Protein AF-A0A662KTE9-F1 (afdb_monomer)

Secondary structure (DSSP, 8-state):
----HHHHHHHHHHHHHHHHHHTTS---------------HHHHHHHHHHHHHHHHHHHHHS-----------S-------EEEEEETTEEEEEESSHHHHHHHHHHHHHHHHHHHHHHHH--

Sequence (123 aa):
MESRLPAILFILGIALLLIAFVKGEAEAGIFIIFPFIAGSGILSFFGMLLIFLSFILFIFSFPLKSELQEAPMPAKMEKKTGGIVFIGPIPVIFSSDLTTAKILIIVATIILFLFLLLFLLSL

Mean predicted aligned error: 15.59 Å

pLDDT: mean 85.7, std 14.02, range [46.16, 97.94]

Foldseek 3Di:
DPPCPVVVVVVVVVVVQVVCVVVVNDDDDDDDDDDDDDDDDDVVVVVVVVVVVVVVVVVVPPPPPPPPPDDDDDDPPPPWDKDWDDPDLDIDIGTPDPVVRVVRVVVSVVVSVVVVVVVVVVD

Radius of gyration: 25.04 Å; Cα contacts (8 Å, |Δi|>4): 49; chains: 1; bounding box: 52×54×57 Å

Structure (mmCIF, N/CA/C/O backbone):
data_AF-A0A662KTE9-F1
#
_entry.id   AF-A0A662KTE9-F1
#
loop_
_atom_site.group_PDB
_atom_site.id
_atom_site.type_symbol
_atom_site.label_atom_id
_atom_site.label_alt_id
_atom_site.label_comp_id
_atom_site.label_asym_id
_atom_site.label_entity_id
_atom_site.label_seq_id
_atom_site.pdbx_PDB_ins_code
_atom_site.Cartn_x
_atom_site.Cartn_y
_atom_site.Cartn_z
_atom_site.occupancy
_atom_site.B_iso_or_equiv
_atom_site.auth_seq_id
_atom_site.auth_comp_id
_atom_site.auth_asym_id
_atom_site.auth_atom_id
_atom_site.pdbx_PDB_model_num
ATOM 1 N N . MET A 1 1 ? -3.352 -40.090 15.895 1.00 53.75 1 MET A N 1
ATOM 2 C CA . MET A 1 1 ? -4.664 -39.457 16.143 1.00 53.75 1 MET A CA 1
ATOM 3 C C . MET A 1 1 ? -4.474 -37.963 15.962 1.00 53.75 1 MET A C 1
ATOM 5 O O . MET A 1 1 ? -3.944 -37.323 16.858 1.00 53.75 1 MET A O 1
ATOM 9 N N . GLU A 1 2 ? -4.786 -37.422 14.785 1.00 67.50 2 GLU A N 1
ATOM 10 C CA . GLU A 1 2 ? -4.772 -35.969 14.580 1.00 67.50 2 GLU A CA 1
ATOM 11 C C . GLU A 1 2 ? -5.825 -35.348 15.501 1.00 67.50 2 GLU A C 1
ATOM 13 O O . GLU A 1 2 ? -6.995 -35.744 15.479 1.00 67.50 2 GLU A O 1
ATOM 18 N N . SER A 1 3 ? -5.417 -34.422 16.365 1.00 77.31 3 SER A N 1
ATOM 19 C CA . SER A 1 3 ? -6.351 -33.720 17.233 1.00 77.31 3 SER A CA 1
ATOM 20 C C . SER A 1 3 ? -7.206 -32.8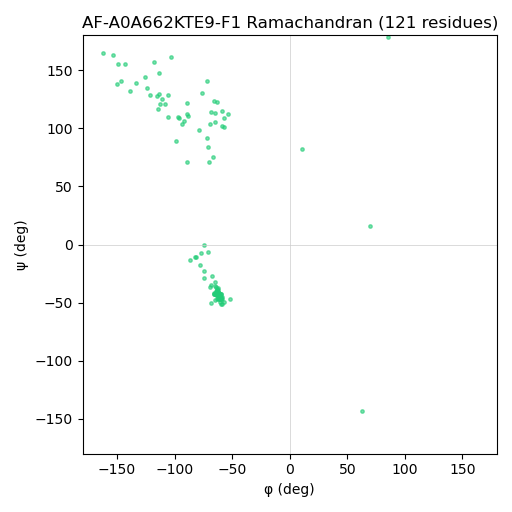06 16.357 1.00 77.31 3 SER A C 1
ATOM 22 O O . SER A 1 3 ? -6.768 -31.760 15.904 1.00 77.31 3 SER A O 1
ATOM 24 N N . ARG A 1 4 ? -8.460 -33.199 16.103 1.00 90.00 4 ARG A N 1
ATOM 25 C CA . ARG A 1 4 ? -9.452 -32.355 15.404 1.00 90.00 4 ARG A CA 1
ATOM 26 C C . ARG A 1 4 ? -9.944 -31.180 16.257 1.00 90.00 4 ARG A C 1
ATOM 28 O O . ARG A 1 4 ? -10.666 -30.318 15.769 1.00 90.00 4 ARG A O 1
ATOM 35 N N . LEU A 1 5 ? -9.530 -31.144 17.523 1.00 93.50 5 LEU A N 1
ATOM 36 C CA . LEU A 1 5 ? -9.880 -30.127 18.506 1.00 93.50 5 LEU A CA 1
ATOM 37 C C . LEU A 1 5 ? -9.627 -28.686 18.014 1.00 93.50 5 LEU A C 1
ATOM 39 O O . LEU A 1 5 ? -10.550 -27.884 18.127 1.00 93.50 5 LEU A O 1
ATOM 43 N N . PRO A 1 6 ? -8.468 -28.333 17.415 1.00 94.44 6 PRO A N 1
ATOM 44 C CA . PRO A 1 6 ? -8.213 -26.967 16.960 1.00 94.44 6 PRO A CA 1
ATOM 45 C C . PRO A 1 6 ? -9.170 -26.545 15.843 1.00 94.44 6 PRO A C 1
ATOM 47 O O . PRO A 1 6 ? -9.686 -25.434 15.865 1.00 94.44 6 PRO A O 1
ATOM 50 N N . ALA A 1 7 ? -9.464 -27.450 14.904 1.00 93.81 7 ALA A N 1
ATOM 51 C CA . ALA A 1 7 ? -10.394 -27.179 13.812 1.00 93.81 7 ALA A CA 1
ATOM 52 C C . ALA A 1 7 ? -11.825 -26.967 14.329 1.00 93.81 7 ALA A C 1
ATOM 54 O O . ALA A 1 7 ? -12.498 -26.031 13.907 1.00 93.81 7 ALA A O 1
ATOM 55 N N . ILE A 1 8 ? -12.270 -27.794 15.282 1.00 95.94 8 ILE A N 1
ATOM 56 C CA . ILE A 1 8 ? -13.593 -27.660 15.908 1.00 95.94 8 ILE A CA 1
ATOM 57 C C . ILE A 1 8 ? -13.704 -26.323 16.651 1.00 95.94 8 ILE A C 1
ATOM 59 O O . ILE A 1 8 ? -14.687 -25.609 16.469 1.00 95.94 8 ILE A O 1
ATOM 63 N N . LEU A 1 9 ? -12.691 -25.957 17.444 1.00 96.56 9 LEU A N 1
ATOM 64 C CA . LEU A 1 9 ? -12.668 -24.687 18.177 1.00 96.56 9 LEU A CA 1
ATOM 65 C C . LEU A 1 9 ? -12.654 -23.476 17.235 1.00 96.56 9 LEU A C 1
ATOM 67 O O . LEU A 1 9 ? -13.358 -22.502 17.485 1.00 96.56 9 LEU A O 1
ATOM 71 N N . PHE A 1 10 ? -11.901 -23.547 16.136 1.00 95.88 10 PHE A N 1
ATOM 72 C CA . PHE A 1 10 ? -11.838 -22.479 15.140 1.00 95.88 10 PHE A CA 1
ATOM 73 C C . PHE A 1 10 ? -13.183 -22.267 14.433 1.00 95.88 10 PHE A C 1
ATOM 75 O O . PHE A 1 10 ? -13.676 -21.141 14.362 1.00 95.88 10 PHE A O 1
ATOM 82 N N . ILE A 1 11 ? -13.811 -23.353 13.966 1.00 97.19 11 ILE A N 1
ATOM 83 C CA . ILE A 1 11 ? -15.126 -23.299 13.310 1.00 97.19 11 ILE A CA 1
ATOM 84 C C . ILE A 1 11 ? -16.181 -22.756 14.277 1.00 97.19 11 ILE A C 1
ATOM 86 O O . ILE A 1 11 ? -16.972 -21.892 13.901 1.00 97.19 11 ILE A O 1
ATOM 90 N N . LEU A 1 12 ? -16.171 -23.225 15.528 1.00 97.62 12 LEU A N 1
ATOM 91 C CA . LEU A 1 12 ? -17.091 -22.748 16.556 1.00 97.62 12 LEU A CA 1
ATOM 92 C C . LEU A 1 12 ? -16.892 -21.251 16.842 1.00 97.62 12 LEU A C 1
ATOM 94 O O . LEU A 1 12 ? -17.872 -20.519 16.954 1.00 97.62 12 LEU A O 1
ATOM 98 N N . GLY A 1 13 ? -15.641 -20.785 16.899 1.00 96.12 13 GLY A N 1
ATOM 99 C CA . GLY A 1 13 ? -15.314 -19.368 17.064 1.00 96.12 13 GLY A CA 1
ATOM 100 C C . GLY A 1 13 ? -15.870 -18.495 15.937 1.00 96.12 13 GLY A C 1
ATOM 101 O O . GLY A 1 13 ? -16.523 -17.489 16.211 1.00 96.12 13 GLY A O 1
ATOM 102 N N . ILE A 1 14 ? -15.692 -18.906 14.676 1.00 96.25 14 ILE A N 1
ATOM 103 C CA . ILE A 1 14 ? -16.279 -18.202 13.522 1.00 96.25 14 ILE A CA 1
ATOM 104 C C . ILE A 1 14 ? -17.809 -18.187 13.610 1.00 96.25 14 ILE A C 1
ATOM 106 O O . ILE A 1 14 ? -18.419 -17.137 13.419 1.00 96.25 14 ILE A O 1
ATOM 110 N N . ALA A 1 15 ? -18.437 -19.325 13.920 1.00 96.69 15 ALA A N 1
ATOM 111 C CA . ALA A 1 15 ? -19.892 -19.421 14.013 1.00 96.69 15 ALA A CA 1
ATOM 112 C C . ALA A 1 15 ? -20.470 -18.471 15.078 1.00 96.69 15 ALA A C 1
ATOM 114 O O . ALA A 1 15 ? -21.463 -17.792 14.820 1.00 96.69 15 ALA A O 1
ATOM 115 N N . LEU A 1 16 ? -19.828 -18.372 16.246 1.00 96.94 16 LEU A N 1
ATOM 116 C CA . LEU A 1 16 ? -20.235 -17.448 17.307 1.00 96.94 16 LEU A CA 1
ATOM 117 C C . LEU A 1 16 ? -20.087 -15.979 16.887 1.00 96.94 16 LEU A C 1
ATOM 119 O O . LEU A 1 16 ? -20.999 -15.190 17.134 1.00 96.94 16 LEU A O 1
ATOM 123 N N . LEU A 1 17 ? -18.990 -15.618 16.213 1.00 94.88 17 LEU A N 1
A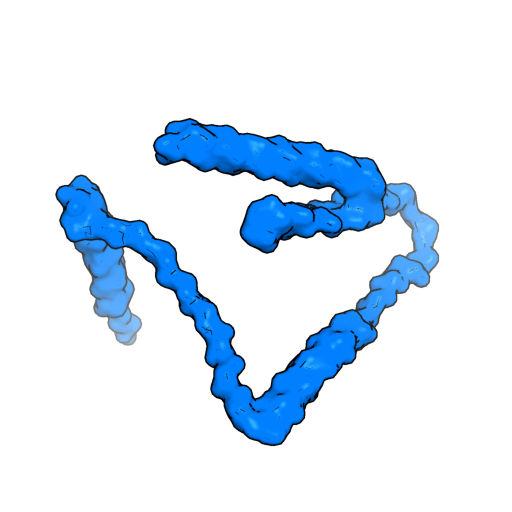TOM 124 C CA . LEU A 1 17 ? -18.789 -14.258 15.701 1.00 94.88 17 LEU A CA 1
ATOM 125 C C . LEU A 1 17 ? -19.835 -13.877 14.648 1.00 94.88 17 LEU A C 1
ATOM 127 O O . LEU A 1 17 ? -20.357 -12.767 14.689 1.00 94.88 17 LEU A O 1
ATOM 131 N N . LEU A 1 18 ? -20.193 -14.797 13.747 1.00 95.00 18 LEU A N 1
ATOM 132 C CA . LEU A 1 18 ? -21.256 -14.570 12.761 1.00 95.00 18 LEU A CA 1
ATOM 133 C C . LEU A 1 18 ? -22.613 -14.331 13.436 1.00 95.00 18 LEU A C 1
ATOM 135 O O . LEU A 1 18 ? -23.346 -13.428 13.035 1.00 95.00 18 LEU A O 1
ATOM 139 N N . ILE A 1 19 ? -22.938 -15.099 14.481 1.00 96.50 19 ILE A N 1
ATOM 140 C CA . ILE A 1 19 ? -24.173 -14.907 15.255 1.00 96.50 19 ILE A CA 1
ATOM 141 C C . ILE A 1 19 ? -24.172 -13.536 15.942 1.00 96.50 19 ILE A C 1
ATOM 143 O O . ILE A 1 19 ? -25.184 -12.836 15.894 1.00 96.50 19 ILE A O 1
ATOM 147 N N . ALA A 1 20 ? -23.051 -13.134 16.545 1.00 96.06 20 ALA A N 1
ATOM 148 C CA . ALA A 1 20 ? -22.911 -11.819 17.168 1.00 96.06 20 ALA A CA 1
ATOM 149 C C . ALA A 1 20 ? -23.061 -10.679 16.142 1.00 96.06 20 ALA A C 1
ATOM 151 O O . ALA A 1 20 ? -23.715 -9.678 16.427 1.00 96.06 20 ALA A O 1
ATOM 152 N N . PHE A 1 21 ? -22.546 -10.865 14.922 1.00 94.31 21 PHE A N 1
ATOM 153 C CA . PHE A 1 21 ? -22.684 -9.906 13.822 1.00 94.31 21 PHE A CA 1
ATOM 154 C C . PHE A 1 21 ? -24.143 -9.703 13.404 1.00 94.31 21 PHE A C 1
ATOM 156 O O . PHE A 1 21 ? -24.614 -8.577 13.280 1.00 94.31 21 PHE A O 1
ATOM 163 N N . VAL A 1 22 ? -24.885 -10.803 13.227 1.00 95.38 22 VAL A N 1
ATOM 164 C CA . VAL A 1 22 ? -26.305 -10.763 12.834 1.00 95.38 22 VAL A CA 1
ATOM 165 C C . VAL A 1 22 ? -27.169 -10.116 13.918 1.00 95.38 22 VAL A C 1
ATOM 167 O O . VAL A 1 22 ? -28.148 -9.444 13.602 1.00 95.38 22 VAL A O 1
ATOM 170 N N . LYS A 1 23 ? -26.807 -10.283 15.193 1.00 96.12 23 LYS A N 1
ATOM 171 C CA . LYS A 1 23 ? -27.491 -9.627 16.316 1.00 96.12 23 LYS A CA 1
ATOM 172 C C . LYS A 1 23 ? -27.127 -8.149 16.491 1.00 96.12 23 LYS A C 1
ATOM 174 O O . LYS A 1 23 ? -27.738 -7.488 17.325 1.00 96.12 23 LYS A O 1
ATOM 179 N N . GLY A 1 24 ? -26.148 -7.636 15.743 1.00 92.69 24 GLY A N 1
ATOM 180 C CA . GLY A 1 24 ? -25.608 -6.288 15.940 1.00 92.69 24 GLY A CA 1
ATOM 181 C C . GLY A 1 24 ? -24.790 -6.137 17.228 1.00 92.69 24 GLY A C 1
ATOM 182 O O . GLY A 1 24 ? -24.545 -5.022 17.669 1.00 92.69 24 GLY A O 1
ATOM 183 N N . GLU A 1 25 ? -24.379 -7.248 17.846 1.00 93.75 25 GLU A N 1
ATOM 184 C CA . GLU A 1 25 ? -23.546 -7.275 19.057 1.00 93.75 25 GLU A CA 1
ATOM 185 C C . GLU A 1 25 ? -22.043 -7.220 18.725 1.00 93.75 25 GLU A C 1
ATOM 187 O O . GLU A 1 25 ? -21.220 -7.005 19.614 1.00 93.75 25 GLU A O 1
ATOM 192 N N . ALA A 1 26 ? -21.673 -7.426 17.456 1.00 88.88 26 ALA A N 1
ATOM 193 C CA . ALA A 1 26 ? -20.297 -7.366 16.978 1.00 88.88 26 ALA A CA 1
ATOM 194 C C . ALA A 1 26 ? -20.183 -6.545 15.689 1.00 88.88 26 ALA A C 1
ATOM 196 O O . ALA A 1 26 ? -20.980 -6.706 14.767 1.00 88.88 26 ALA A O 1
ATOM 197 N N . GLU A 1 27 ? -19.132 -5.730 15.611 1.00 87.19 27 GLU A N 1
ATOM 198 C CA . GLU A 1 27 ? -18.733 -4.981 14.419 1.00 87.19 27 GLU A CA 1
ATOM 199 C C . GLU A 1 27 ? -17.385 -5.500 13.900 1.00 87.19 27 GLU A C 1
ATOM 201 O O . GLU A 1 27 ? -16.529 -5.941 14.670 1.00 87.19 27 GLU A O 1
ATOM 206 N N . ALA A 1 28 ? -17.188 -5.466 12.581 1.00 84.12 28 ALA A N 1
ATOM 207 C CA . ALA A 1 28 ? -15.953 -5.909 11.938 1.00 84.12 28 ALA A CA 1
ATOM 208 C C . ALA A 1 28 ? -15.175 -4.684 11.482 1.00 84.12 28 ALA A C 1
ATOM 210 O O . ALA A 1 28 ? -15.699 -3.833 10.766 1.00 84.12 28 ALA A O 1
ATOM 211 N N . GLY A 1 29 ? -13.902 -4.637 11.858 1.00 82.88 29 GLY A N 1
ATOM 212 C CA . GLY A 1 29 ? -12.941 -3.661 11.367 1.00 82.88 29 GLY A CA 1
ATOM 213 C C . GLY A 1 29 ? -11.797 -4.345 10.625 1.00 82.88 29 GLY A C 1
ATOM 214 O O . GLY A 1 29 ? -11.499 -5.519 10.850 1.00 82.88 29 GLY A O 1
ATOM 215 N N . ILE A 1 30 ? -11.127 -3.596 9.754 1.00 83.19 30 ILE A N 1
ATOM 216 C CA . ILE A 1 30 ? -9.863 -4.020 9.147 1.00 83.19 30 ILE A CA 1
ATOM 217 C C . ILE A 1 30 ? -8.732 -3.546 10.061 1.00 83.19 30 ILE A C 1
ATOM 219 O O . ILE A 1 30 ? -8.587 -2.350 10.304 1.00 83.19 30 ILE A O 1
ATOM 223 N N . PHE A 1 31 ? -7.913 -4.476 10.550 1.00 80.12 31 PHE A N 1
ATOM 224 C CA . PHE A 1 31 ? -6.725 -4.150 11.336 1.00 80.12 31 PHE A CA 1
ATOM 225 C C . PHE A 1 31 ? -5.501 -4.073 10.415 1.00 80.12 31 PHE A C 1
ATOM 227 O O . PHE A 1 31 ? -4.992 -5.100 9.967 1.00 80.12 31 PHE A O 1
ATOM 234 N N . ILE A 1 32 ? -5.042 -2.858 10.096 1.00 83.69 32 ILE A N 1
ATOM 235 C CA . ILE A 1 32 ? -3.854 -2.646 9.255 1.00 83.69 32 ILE A CA 1
ATOM 236 C C . ILE A 1 32 ? -2.634 -2.432 10.155 1.00 83.69 32 ILE A C 1
ATOM 238 O O . ILE A 1 32 ? -2.493 -1.386 10.786 1.00 83.69 32 ILE A O 1
ATOM 242 N N . ILE A 1 33 ? -1.735 -3.418 10.203 1.00 85.19 33 ILE A N 1
ATOM 243 C CA . ILE A 1 33 ? -0.450 -3.296 10.901 1.00 85.19 33 ILE A CA 1
ATOM 244 C C . ILE A 1 33 ? 0.567 -2.712 9.923 1.00 85.19 33 ILE A C 1
ATOM 246 O O . ILE A 1 33 ? 0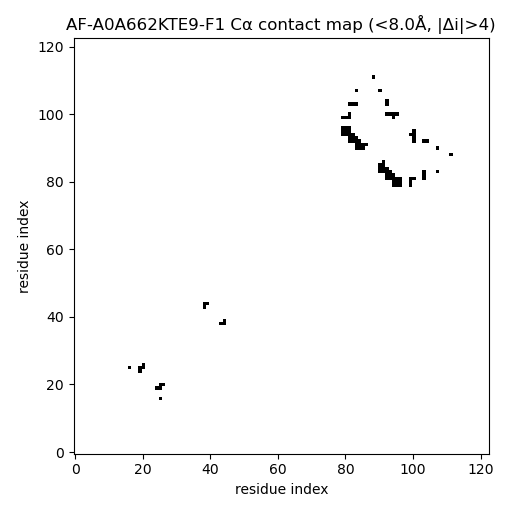.984 -3.390 8.985 1.00 85.19 33 ILE A O 1
ATOM 250 N N . PHE A 1 34 ? 0.988 -1.470 10.155 1.00 82.44 34 PHE A N 1
ATOM 251 C CA . PHE A 1 34 ? 2.111 -0.872 9.438 1.00 82.44 34 PHE A CA 1
ATOM 252 C C . PHE A 1 34 ? 3.407 -1.124 10.216 1.00 82.44 34 PHE A C 1
ATOM 254 O O . PHE A 1 34 ? 3.615 -0.497 11.259 1.00 82.44 34 PHE A O 1
ATOM 261 N N . PRO A 1 35 ? 4.288 -2.033 9.756 1.00 80.62 35 PRO A N 1
ATOM 262 C CA . PRO A 1 35 ? 5.600 -2.175 10.363 1.00 80.62 35 PRO A CA 1
ATOM 263 C C . PRO A 1 35 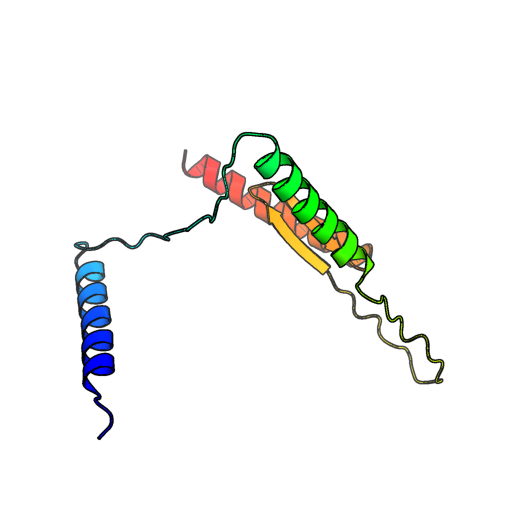? 6.390 -0.887 10.117 1.00 80.62 35 PRO A C 1
ATOM 265 O O . PRO A 1 35 ? 6.576 -0.474 8.973 1.00 80.62 35 PRO A O 1
ATOM 268 N N . PHE A 1 36 ? 6.857 -0.249 11.189 1.00 87.38 36 PHE A N 1
ATOM 269 C CA . PHE A 1 36 ? 7.720 0.923 11.098 1.00 87.38 36 PHE A CA 1
ATOM 270 C C . PHE A 1 36 ? 8.999 0.702 11.901 1.00 87.38 36 PHE A C 1
ATOM 272 O O . PHE A 1 36 ? 8.993 0.065 12.954 1.00 87.38 36 PHE A O 1
ATOM 279 N N . ILE A 1 37 ? 10.105 1.234 11.385 1.00 86.56 37 ILE A N 1
ATOM 280 C CA . ILE A 1 37 ? 11.395 1.265 12.070 1.00 86.56 37 ILE A CA 1
ATOM 281 C C . ILE A 1 37 ? 11.702 2.735 12.338 1.00 86.56 37 ILE A C 1
ATOM 283 O O . ILE A 1 37 ? 11.845 3.519 11.403 1.00 86.56 37 ILE A O 1
ATOM 287 N N . ALA A 1 38 ? 11.787 3.107 13.614 1.00 90.44 38 ALA A N 1
ATOM 288 C CA . ALA A 1 38 ? 12.209 4.433 14.046 1.00 90.44 38 ALA A CA 1
ATOM 289 C C . ALA A 1 38 ? 13.542 4.311 14.786 1.00 90.44 38 ALA A C 1
ATOM 291 O O . ALA A 1 38 ? 13.685 3.488 15.689 1.00 90.44 38 ALA A O 1
ATOM 292 N N . GLY A 1 39 ? 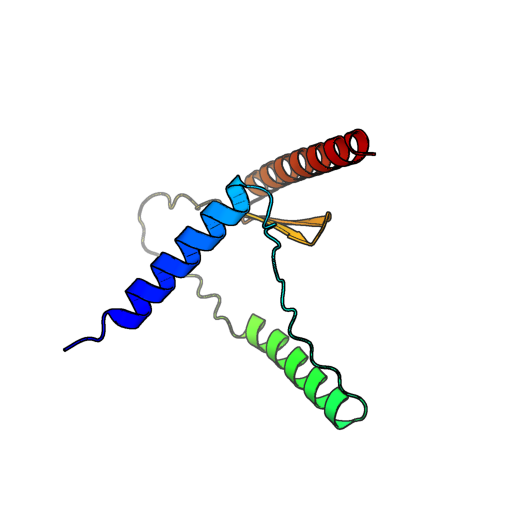14.521 5.128 14.408 1.00 90.94 39 GLY A N 1
ATOM 293 C CA . GLY A 1 39 ? 15.836 5.129 15.034 1.00 90.94 39 GLY A CA 1
ATOM 294 C C . GLY A 1 39 ? 16.464 6.511 14.970 1.00 90.94 39 GLY A C 1
ATOM 295 O O . GLY A 1 39 ? 16.387 7.189 13.948 1.00 90.94 39 GLY A O 1
ATOM 296 N N . SER A 1 40 ? 17.086 6.930 16.067 1.00 92.19 40 SER A N 1
ATOM 297 C CA . SER A 1 40 ? 17.873 8.161 16.147 1.00 92.19 40 SER A CA 1
ATOM 298 C C . SER A 1 40 ? 19.374 7.844 16.106 1.00 92.19 40 SER A C 1
ATOM 300 O O . SER A 1 40 ? 19.794 6.702 16.313 1.00 92.19 40 SER A O 1
ATOM 302 N N . GLY A 1 41 ? 20.197 8.847 15.793 1.00 96.06 41 GLY A N 1
ATOM 303 C CA . GLY A 1 41 ? 21.658 8.728 15.794 1.00 96.06 41 GLY A CA 1
ATOM 304 C C . GLY A 1 41 ? 22.279 8.177 14.504 1.00 96.06 41 GLY A C 1
ATOM 305 O O . GLY A 1 41 ? 21.600 7.844 13.531 1.00 96.06 41 GLY A O 1
ATOM 306 N N . ILE A 1 42 ? 23.613 8.102 14.504 1.00 97.38 42 ILE A N 1
ATOM 307 C CA . ILE A 1 42 ? 24.412 7.850 13.296 1.00 97.38 42 ILE A CA 1
ATOM 308 C C . ILE A 1 42 ? 24.243 6.421 12.751 1.00 97.38 42 ILE A C 1
ATOM 310 O O . ILE A 1 42 ? 24.184 6.236 11.539 1.00 97.38 42 ILE A O 1
ATOM 314 N N . LEU A 1 43 ? 24.098 5.413 13.623 1.00 96.75 43 LEU A N 1
ATOM 315 C CA . LEU A 1 43 ? 23.897 4.024 13.188 1.00 96.75 43 LEU A CA 1
ATOM 316 C C . LEU A 1 43 ? 22.565 3.855 12.457 1.00 96.75 43 LEU A C 1
ATOM 318 O O . LEU A 1 43 ? 22.522 3.213 11.414 1.00 96.75 43 LEU A O 1
ATOM 322 N N . SER A 1 44 ? 21.498 4.469 12.974 1.00 95.69 44 SER A N 1
ATOM 323 C CA . SER A 1 44 ? 20.175 4.447 12.346 1.00 95.69 44 SER A CA 1
ATOM 324 C C . SER A 1 44 ? 20.205 5.119 10.972 1.00 95.69 44 SER A C 1
ATOM 326 O O . SER A 1 44 ? 19.633 4.587 10.021 1.00 95.69 44 SER A O 1
ATOM 328 N N . PHE A 1 45 ? 20.924 6.243 10.845 1.00 95.94 45 PHE A N 1
ATOM 329 C CA . PHE A 1 45 ? 21.125 6.929 9.566 1.00 95.94 45 PHE A CA 1
ATOM 330 C C . PHE A 1 45 ? 21.812 6.025 8.539 1.00 95.94 45 PHE A C 1
ATOM 332 O O . PHE A 1 45 ? 21.286 5.839 7.443 1.00 95.94 45 PHE A O 1
ATOM 339 N N . PHE A 1 46 ? 22.943 5.408 8.899 1.00 97.94 46 PHE A N 1
ATOM 340 C CA . PHE A 1 46 ? 23.632 4.493 7.990 1.00 97.94 46 PHE A CA 1
ATOM 341 C C . PHE A 1 46 ? 22.796 3.246 7.692 1.00 97.94 46 PHE A C 1
ATOM 343 O O . PHE A 1 46 ? 22.705 2.856 6.536 1.00 97.94 46 PHE A O 1
ATOM 350 N N . GLY A 1 47 ? 22.120 2.657 8.680 1.00 96.38 47 GLY A N 1
ATOM 351 C CA . GLY A 1 47 ? 21.242 1.505 8.464 1.00 96.38 47 GLY A CA 1
ATOM 352 C C . GLY A 1 47 ? 20.142 1.793 7.438 1.00 96.38 47 GLY A C 1
ATOM 353 O O . GLY A 1 47 ? 19.990 1.047 6.471 1.00 96.38 47 GLY A O 1
ATOM 354 N N . MET A 1 48 ? 19.431 2.914 7.591 1.00 95.69 48 MET A N 1
ATOM 355 C CA . MET A 1 48 ? 18.432 3.358 6.611 1.00 95.69 48 MET A CA 1
ATOM 356 C C . MET A 1 48 ? 19.056 3.661 5.243 1.00 95.69 48 MET A C 1
ATOM 358 O O . MET A 1 48 ? 18.493 3.263 4.224 1.00 95.69 48 MET A O 1
ATOM 362 N N . LEU A 1 49 ? 20.227 4.306 5.204 1.00 97.19 49 LEU A N 1
ATOM 363 C CA . LEU A 1 49 ? 20.937 4.616 3.960 1.00 97.19 49 LEU A CA 1
ATOM 364 C C . LEU A 1 49 ? 21.331 3.344 3.193 1.00 97.19 49 LEU A C 1
ATOM 366 O O . LEU A 1 49 ? 21.136 3.280 1.980 1.00 97.19 49 LEU A O 1
ATOM 370 N N . LEU A 1 50 ? 21.842 2.322 3.886 1.00 97.44 50 LEU A N 1
ATOM 371 C CA . LEU A 1 50 ? 22.198 1.037 3.279 1.00 97.44 50 LEU A CA 1
ATOM 372 C C . LEU A 1 50 ? 20.962 0.295 2.751 1.00 97.44 50 LEU A C 1
ATOM 374 O O . LEU A 1 50 ? 21.013 -0.242 1.646 1.00 97.44 50 LEU A O 1
ATOM 378 N N . ILE A 1 51 ? 19.851 0.289 3.498 1.00 95.75 51 ILE A N 1
ATOM 379 C CA . ILE A 1 51 ? 18.585 -0.312 3.041 1.00 95.75 51 ILE A CA 1
ATOM 380 C C . ILE A 1 51 ? 18.083 0.403 1.780 1.00 95.75 51 ILE A C 1
ATOM 382 O O . ILE A 1 51 ? 17.741 -0.247 0.793 1.00 95.75 51 ILE A O 1
ATOM 386 N N . PHE A 1 52 ? 18.081 1.737 1.785 1.00 94.44 52 PHE A N 1
ATOM 387 C CA . PHE A 1 52 ? 17.666 2.534 0.632 1.00 94.44 52 PHE A CA 1
ATOM 388 C C . PHE A 1 52 ? 18.537 2.251 -0.599 1.00 94.44 52 PHE A C 1
ATOM 390 O O . PHE A 1 52 ? 18.019 2.010 -1.692 1.00 94.44 52 PHE A O 1
ATOM 397 N N . LEU A 1 53 ? 19.860 2.194 -0.418 1.00 97.69 53 LEU A N 1
ATOM 398 C CA . LEU A 1 53 ? 20.793 1.880 -1.497 1.00 97.69 53 LEU A CA 1
ATOM 399 C C . LEU A 1 53 ? 20.609 0.446 -2.020 1.00 97.69 53 LEU A C 1
ATOM 401 O O . LEU A 1 53 ? 20.705 0.216 -3.224 1.00 97.69 53 LEU A O 1
ATOM 405 N N . SER A 1 54 ? 20.287 -0.508 -1.142 1.00 96.50 54 SER A N 1
ATOM 406 C CA . SER A 1 54 ? 19.983 -1.889 -1.526 1.00 96.50 54 SER A CA 1
ATOM 407 C C . SER A 1 54 ? 18.775 -1.968 -2.457 1.00 96.50 54 SER A C 1
ATOM 409 O O . SER A 1 54 ? 18.864 -2.640 -3.482 1.00 96.50 54 SER A O 1
ATOM 411 N N . PHE A 1 55 ? 17.691 -1.238 -2.173 1.00 93.44 55 PHE A N 1
ATOM 412 C CA . PHE A 1 55 ? 16.527 -1.194 -3.064 1.00 93.44 55 PHE A CA 1
ATOM 413 C C . PHE A 1 55 ? 16.870 -0.627 -4.444 1.00 93.44 55 PHE A C 1
ATOM 415 O O . PHE A 1 55 ? 16.454 -1.200 -5.452 1.00 93.44 55 PHE A O 1
ATOM 422 N N . ILE A 1 56 ? 17.663 0.449 -4.503 1.00 92.81 56 ILE A N 1
ATOM 423 C CA . ILE A 1 56 ? 18.128 1.025 -5.774 1.00 92.81 56 ILE A CA 1
ATOM 424 C C . ILE A 1 56 ? 18.906 -0.027 -6.568 1.00 92.81 56 ILE A C 1
ATOM 426 O O . ILE A 1 56 ? 18.593 -0.283 -7.729 1.00 92.81 56 ILE A O 1
ATOM 430 N N . LEU A 1 57 ? 19.888 -0.675 -5.938 1.00 94.69 57 LEU A N 1
ATOM 431 C CA . LEU A 1 57 ? 20.697 -1.704 -6.591 1.00 94.69 57 LEU A CA 1
ATOM 432 C C . LEU A 1 57 ? 19.857 -2.912 -7.021 1.00 94.69 57 LEU A C 1
ATOM 434 O O . LEU A 1 57 ? 20.070 -3.440 -8.108 1.00 94.69 57 LEU A O 1
ATOM 438 N N . PHE A 1 58 ? 18.880 -3.326 -6.213 1.00 91.94 58 PHE A N 1
ATOM 439 C CA . PHE A 1 58 ? 18.004 -4.458 -6.511 1.00 91.94 58 PHE A CA 1
ATOM 440 C C . PHE A 1 58 ? 17.161 -4.226 -7.772 1.00 91.94 58 PHE A C 1
ATOM 442 O O . PHE A 1 58 ? 17.035 -5.138 -8.587 1.00 91.94 58 PHE A O 1
ATOM 449 N N . ILE A 1 59 ? 16.659 -3.002 -7.984 1.00 83.38 59 ILE A N 1
ATOM 450 C CA . ILE A 1 59 ? 15.928 -2.624 -9.207 1.00 83.38 59 ILE A CA 1
ATOM 451 C C . ILE A 1 59 ? 16.810 -2.797 -10.452 1.00 83.38 59 ILE A C 1
ATOM 453 O O . ILE A 1 59 ? 16.349 -3.332 -11.459 1.00 83.38 59 ILE A O 1
ATOM 457 N N . PHE A 1 60 ? 18.082 -2.396 -10.380 1.00 84.81 60 PHE A N 1
ATOM 458 C CA . PHE A 1 60 ? 19.030 -2.544 -11.492 1.00 84.81 60 PHE A CA 1
ATOM 459 C C . PHE A 1 60 ? 19.578 -3.967 -11.653 1.00 84.81 60 PHE A C 1
ATOM 461 O O . PHE A 1 60 ? 20.108 -4.302 -12.710 1.00 84.81 60 PHE A O 1
ATOM 468 N N . SER A 1 61 ? 19.461 -4.804 -10.621 1.00 85.62 61 SER A N 1
ATOM 469 C CA . SER A 1 61 ? 19.966 -6.179 -10.624 1.00 85.62 61 SER A CA 1
ATOM 470 C C . SER A 1 61 ? 19.014 -7.167 -11.301 1.00 85.62 61 SER A C 1
ATOM 472 O O . SER A 1 61 ? 19.397 -8.305 -11.564 1.00 85.62 61 SER A O 1
ATOM 474 N N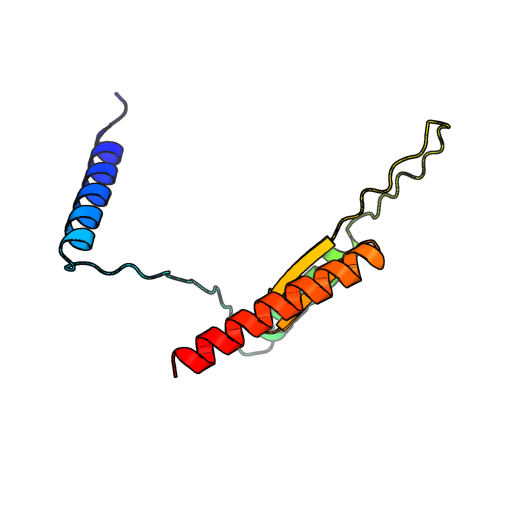 . PHE A 1 62 ? 17.777 -6.762 -11.612 1.00 78.25 62 PHE A N 1
ATOM 475 C CA . PHE A 1 62 ? 16.893 -7.582 -12.433 1.00 78.25 62 PHE A CA 1
ATOM 476 C C . PHE A 1 62 ? 17.432 -7.637 -13.869 1.00 78.25 62 PHE A C 1
ATOM 478 O O . PHE A 1 62 ? 17.436 -6.611 -14.554 1.00 78.25 62 PHE A O 1
ATOM 485 N N . PRO A 1 63 ? 17.868 -8.811 -14.369 1.00 66.81 63 PRO A N 1
ATOM 486 C CA . PRO A 1 63 ? 18.266 -8.927 -15.757 1.00 66.81 63 PRO A CA 1
ATOM 487 C C . PRO A 1 63 ? 17.027 -8.694 -16.618 1.00 66.81 63 PRO A C 1
ATOM 489 O O . PRO A 1 63 ? 16.091 -9.498 -16.620 1.00 66.81 63 PRO A O 1
ATOM 492 N N . LEU A 1 64 ? 17.031 -7.594 -17.370 1.00 61.97 64 LEU A N 1
ATOM 493 C CA . LEU A 1 64 ? 16.079 -7.342 -18.442 1.00 61.97 64 LEU A CA 1
ATOM 494 C C . LEU A 1 64 ? 16.414 -8.313 -19.581 1.00 61.97 64 LEU A C 1
ATOM 496 O O . LEU A 1 64 ? 17.008 -7.938 -20.588 1.00 61.97 64 LEU A O 1
ATOM 500 N N . LYS A 1 65 ? 16.131 -9.604 -19.381 1.00 52.66 65 LYS A N 1
ATOM 501 C CA . LYS A 1 65 ? 16.319 -10.626 -20.404 1.00 52.66 65 LYS A CA 1
ATOM 502 C C . LYS A 1 65 ? 15.247 -10.393 -21.465 1.00 52.66 65 LYS A C 1
ATOM 504 O O . LYS A 1 65 ? 14.171 -10.981 -21.427 1.00 52.66 65 LYS A O 1
ATOM 509 N N . SER A 1 66 ? 15.527 -9.481 -22.389 1.00 55.59 66 SER A N 1
ATOM 510 C CA . SER A 1 66 ? 14.857 -9.447 -23.674 1.00 55.59 66 SER A CA 1
ATOM 511 C C . SER A 1 66 ? 15.263 -10.726 -24.399 1.00 55.59 66 SER A C 1
ATOM 513 O O . SER A 1 66 ? 16.397 -10.896 -24.842 1.00 55.59 66 SER A O 1
ATOM 515 N N . GLU A 1 67 ? 14.341 -11.679 -24.477 1.00 52.00 67 GLU A N 1
ATOM 516 C CA . GLU A 1 67 ? 14.427 -12.763 -25.451 1.00 52.00 67 GLU A CA 1
ATOM 517 C C . GLU A 1 67 ? 14.255 -12.164 -26.853 1.00 52.00 67 GLU A C 1
ATOM 519 O O . GLU A 1 67 ? 13.199 -12.249 -27.478 1.00 52.00 67 GLU A O 1
ATOM 524 N N . LEU A 1 68 ? 15.313 -11.510 -27.328 1.00 53.88 68 LEU A N 1
ATOM 525 C CA . LEU A 1 68 ? 15.602 -11.320 -28.739 1.00 53.88 68 LEU A CA 1
ATOM 526 C C . LEU A 1 68 ? 16.435 -12.529 -29.174 1.00 53.88 68 LEU A C 1
ATOM 528 O O . LEU A 1 68 ? 17.642 -12.443 -29.373 1.00 53.88 68 LEU A O 1
ATOM 532 N N . GLN A 1 69 ? 15.784 -13.689 -29.242 1.00 47.94 69 GLN A N 1
ATOM 533 C CA . GLN A 1 69 ? 16.261 -14.792 -30.065 1.00 47.94 69 GLN A CA 1
ATOM 534 C C . GLN A 1 69 ? 15.348 -14.866 -31.280 1.00 47.94 69 GLN A C 1
ATOM 536 O O . GLN A 1 69 ? 14.157 -15.161 -31.185 1.00 47.94 69 GLN A O 1
ATOM 541 N N . GLU A 1 70 ? 15.935 -14.497 -32.411 1.00 52.72 70 GLU A N 1
ATOM 542 C CA . GLU A 1 70 ? 15.364 -14.577 -33.742 1.00 52.72 70 GLU A CA 1
ATOM 543 C C . GLU A 1 70 ? 14.999 -16.033 -34.063 1.00 52.72 70 GLU A C 1
ATOM 545 O O . GLU A 1 70 ? 15.862 -16.900 -34.187 1.00 52.72 70 GLU A O 1
ATOM 550 N N . ALA A 1 71 ? 13.706 -16.300 -34.220 1.00 46.16 71 ALA A N 1
ATOM 551 C CA . ALA A 1 71 ? 13.197 -17.438 -34.972 1.00 46.16 71 ALA A CA 1
ATOM 552 C C . ALA A 1 71 ? 11.985 -16.950 -35.786 1.00 46.16 71 ALA A C 1
ATOM 554 O O . ALA A 1 71 ? 11.123 -16.262 -35.228 1.00 46.16 71 ALA A O 1
ATOM 555 N N . PRO A 1 72 ? 11.891 -17.248 -37.094 1.00 58.47 72 PRO A N 1
ATOM 556 C CA . PRO A 1 72 ? 10.813 -16.734 -37.926 1.00 58.47 72 PRO A CA 1
ATOM 557 C C . PRO A 1 72 ? 9.536 -17.551 -37.681 1.00 58.47 72 PRO A C 1
ATOM 559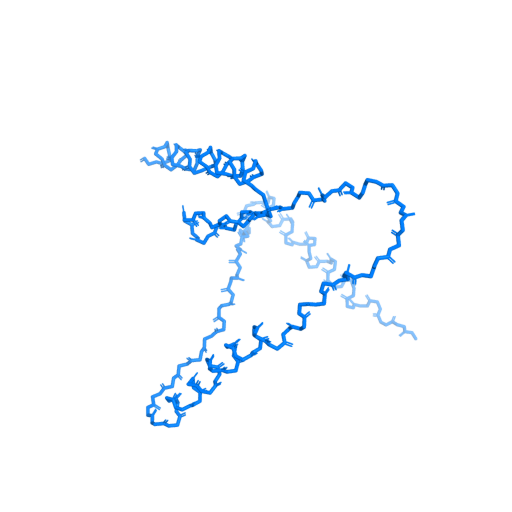 O O . PRO A 1 72 ? 9.378 -18.633 -38.238 1.00 58.47 72 PRO A O 1
ATOM 562 N N . MET A 1 73 ? 8.623 -17.046 -36.844 1.00 49.81 73 MET A N 1
ATOM 563 C CA . MET A 1 73 ? 7.269 -17.590 -36.641 1.00 49.81 73 MET A CA 1
ATOM 564 C C . MET A 1 73 ? 6.260 -16.475 -36.281 1.00 49.81 73 MET A C 1
ATOM 566 O O . MET A 1 73 ? 6.664 -15.390 -35.861 1.00 49.81 73 MET A O 1
ATOM 570 N N . PRO A 1 74 ? 4.955 -16.685 -36.552 1.00 48.62 74 PRO A N 1
ATOM 571 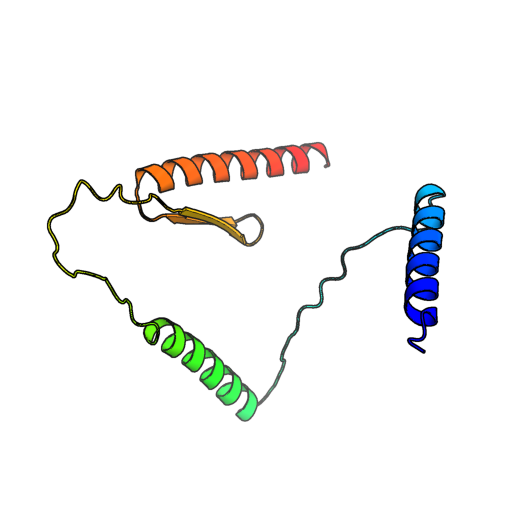C CA . PRO A 1 74 ? 4.036 -15.669 -37.063 1.00 48.62 74 PRO A CA 1
ATOM 572 C C . PRO A 1 74 ? 3.662 -14.619 -36.016 1.00 48.62 74 PRO A C 1
ATOM 574 O O . PRO A 1 74 ? 3.451 -14.956 -34.856 1.00 48.62 74 PRO A O 1
ATOM 577 N N . ALA A 1 75 ? 3.574 -13.359 -36.469 1.00 55.97 75 ALA A N 1
ATOM 578 C CA . ALA A 1 75 ? 3.039 -12.174 -35.788 1.00 55.97 75 ALA A CA 1
ATOM 579 C C . ALA A 1 75 ? 2.760 -12.368 -34.286 1.00 55.97 75 ALA A C 1
ATOM 581 O O . ALA A 1 75 ? 1.629 -12.627 -33.868 1.00 55.97 75 ALA A O 1
ATOM 582 N N . LYS A 1 76 ? 3.819 -12.238 -33.478 1.00 51.19 76 LYS A N 1
ATOM 583 C CA . LYS A 1 76 ? 3.747 -12.191 -32.017 1.00 51.19 76 LYS A CA 1
ATOM 584 C C . LYS A 1 76 ? 2.827 -11.027 -31.652 1.00 51.19 76 LYS A C 1
ATOM 586 O O . LYS A 1 76 ? 3.219 -9.870 -31.750 1.00 51.19 76 LYS A O 1
ATOM 591 N N . MET A 1 77 ? 1.579 -11.337 -31.310 1.00 55.62 77 MET A N 1
ATOM 592 C CA . MET A 1 77 ? 0.619 -10.363 -30.810 1.00 55.62 77 MET A CA 1
ATOM 593 C C . MET A 1 77 ? 1.231 -9.763 -29.543 1.00 55.62 77 MET A C 1
ATOM 595 O O . MET A 1 77 ? 1.295 -10.431 -28.510 1.00 55.62 77 MET A O 1
ATOM 599 N N . GLU A 1 78 ? 1.780 -8.552 -29.647 1.00 62.38 78 GLU A N 1
ATOM 600 C CA . GLU A 1 78 ? 2.350 -7.839 -28.510 1.00 62.38 78 GLU A CA 1
ATOM 601 C C . GLU A 1 78 ? 1.253 -7.711 -27.457 1.00 62.38 78 GLU A C 1
ATOM 603 O O . GLU A 1 78 ? 0.240 -7.035 -27.654 1.00 62.38 78 GLU A O 1
ATOM 608 N N . LYS A 1 79 ? 1.405 -8.455 -26.360 1.00 67.00 79 LYS A N 1
ATOM 609 C CA . LYS A 1 79 ? 0.397 -8.523 -25.311 1.00 67.00 79 LYS A CA 1
ATOM 610 C C . LYS A 1 79 ? 0.401 -7.196 -24.559 1.00 67.00 79 LYS A C 1
ATOM 612 O O . LYS A 1 79 ? 1.152 -7.019 -23.603 1.00 67.00 79 LYS A O 1
ATOM 617 N N . LYS A 1 80 ? -0.442 -6.270 -25.012 1.00 78.19 80 LYS A N 1
ATOM 618 C CA . LYS A 1 80 ? -0.680 -4.971 -24.381 1.00 78.19 80 LYS A CA 1
ATOM 619 C C . LYS A 1 80 ? -1.061 -5.182 -22.917 1.00 78.19 80 LYS A C 1
ATOM 621 O O . LYS A 1 80 ? -2.091 -5.784 -22.619 1.00 78.19 80 LYS A O 1
ATOM 626 N N . THR A 1 81 ? -0.181 -4.763 -22.016 1.00 80.00 81 THR A N 1
ATOM 627 C CA . THR A 1 81 ? -0.299 -4.942 -20.569 1.00 80.00 81 THR A CA 1
ATOM 628 C C . THR A 1 81 ? -0.211 -3.585 -19.898 1.00 80.00 81 THR A C 1
ATOM 630 O O . THR A 1 81 ? 0.671 -2.780 -20.185 1.00 80.00 81 THR A O 1
ATOM 633 N N . GLY A 1 82 ? -1.106 -3.335 -18.956 1.00 86.81 82 GLY A N 1
ATOM 634 C CA . GLY A 1 82 ? -1.042 -2.159 -18.110 1.00 86.81 82 GLY A CA 1
ATOM 635 C C . GLY A 1 82 ? -1.905 -2.331 -16.871 1.00 86.81 82 GLY A C 1
ATOM 636 O O . GLY A 1 82 ? -2.732 -3.240 -16.799 1.00 86.81 82 GLY A O 1
ATOM 637 N N . GLY A 1 83 ? -1.690 -1.466 -15.891 1.00 88.50 83 GLY A N 1
ATOM 638 C CA . GLY A 1 83 ? -2.401 -1.466 -14.623 1.00 88.50 83 GLY A CA 1
ATOM 639 C C . GLY A 1 83 ? -2.430 -0.080 -13.991 1.00 88.50 83 GLY A C 1
ATOM 640 O O . GLY A 1 83 ? -1.668 0.814 -14.359 1.00 88.50 83 GLY A O 1
ATOM 641 N N . ILE A 1 84 ? -3.336 0.088 -13.033 1.00 91.44 84 ILE A N 1
ATOM 642 C CA . ILE A 1 84 ? -3.500 1.314 -12.251 1.00 91.44 84 ILE A CA 1
ATOM 643 C C . ILE A 1 84 ? -3.319 0.932 -10.786 1.00 91.44 84 ILE A C 1
ATOM 645 O O . ILE A 1 84 ? -3.969 0.002 -10.307 1.00 91.44 84 ILE A O 1
ATOM 649 N N . VAL A 1 85 ? -2.450 1.645 -10.079 1.00 92.62 85 VAL A N 1
ATOM 650 C CA . VAL A 1 85 ? -2.270 1.534 -8.630 1.00 92.62 85 VAL A CA 1
ATOM 651 C C . VAL A 1 85 ? -2.735 2.840 -8.008 1.00 92.62 85 VAL A C 1
ATOM 653 O O . VAL A 1 85 ? -2.211 3.902 -8.329 1.00 92.62 85 VAL A O 1
ATOM 656 N N . PHE A 1 86 ? -3.718 2.777 -7.119 1.00 88.94 86 PHE A N 1
ATOM 657 C CA . PHE A 1 86 ? -4.174 3.944 -6.369 1.00 88.94 86 PHE A CA 1
ATOM 658 C C . PHE A 1 86 ? -3.360 4.071 -5.080 1.00 88.94 86 PHE A C 1
ATOM 660 O O . PHE A 1 86 ? -3.474 3.233 -4.186 1.00 88.94 86 PHE A O 1
ATOM 667 N N . ILE A 1 87 ? -2.530 5.112 -4.986 1.00 88.06 87 ILE A N 1
ATOM 668 C CA . ILE A 1 87 ? -1.828 5.477 -3.750 1.00 88.06 87 ILE A CA 1
ATOM 669 C C . ILE A 1 87 ? -2.631 6.616 -3.118 1.00 88.06 87 ILE A C 1
ATOM 671 O O . ILE A 1 87 ? -2.447 7.792 -3.436 1.00 88.06 87 ILE A O 1
ATOM 675 N N . GLY A 1 88 ? -3.606 6.254 -2.283 1.00 81.06 88 GLY A N 1
ATOM 676 C CA . GLY A 1 88 ? -4.651 7.192 -1.868 1.00 81.06 88 GLY A CA 1
ATOM 677 C C . GLY A 1 88 ? -5.498 7.653 -3.070 1.00 81.06 88 GLY A C 1
ATOM 678 O O . GLY A 1 88 ? -5.733 6.853 -3.977 1.00 81.06 88 GLY A O 1
ATOM 679 N N . PRO A 1 89 ? -5.951 8.923 -3.129 1.00 81.25 89 PRO A N 1
ATOM 680 C CA . PRO A 1 89 ? -6.738 9.429 -4.258 1.00 81.25 89 PRO A CA 1
ATOM 681 C C . PRO A 1 89 ? -5.899 9.678 -5.525 1.00 81.25 89 PRO A C 1
ATOM 683 O O . PRO A 1 89 ? -6.441 10.130 -6.529 1.00 81.25 89 PRO A O 1
ATOM 686 N N . ILE A 1 90 ? -4.584 9.427 -5.495 1.00 90.19 90 ILE A N 1
ATOM 687 C CA . ILE A 1 90 ? -3.678 9.692 -6.616 1.00 90.19 90 ILE A CA 1
ATOM 688 C C . ILE A 1 90 ? -3.483 8.390 -7.417 1.00 90.19 90 ILE A C 1
ATOM 690 O O . ILE A 1 90 ? -2.835 7.460 -6.922 1.00 90.19 90 ILE A O 1
ATOM 694 N N . PRO A 1 91 ? -4.022 8.286 -8.649 1.00 90.06 91 PRO A N 1
ATOM 695 C CA . PRO A 1 91 ? -3.800 7.124 -9.503 1.00 90.06 91 PRO A CA 1
ATOM 696 C C . PRO A 1 91 ? -2.399 7.154 -10.130 1.00 90.06 91 PRO A C 1
ATOM 698 O O . PRO A 1 91 ? -2.005 8.139 -10.755 1.00 90.06 91 PRO A O 1
ATOM 701 N N . VAL A 1 92 ? -1.670 6.044 -10.026 1.00 92.88 92 VAL A N 1
ATOM 702 C CA . VAL A 1 92 ? -0.397 5.798 -10.718 1.00 92.88 92 VAL A CA 1
ATOM 703 C C . VAL A 1 92 ? -0.628 4.757 -11.809 1.00 92.88 92 VAL A C 1
ATOM 705 O O . VAL A 1 92 ? -1.072 3.644 -11.531 1.00 92.88 92 VAL A O 1
ATOM 708 N N . ILE A 1 93 ? -0.353 5.119 -13.061 1.00 92.50 93 ILE A N 1
ATOM 709 C CA . ILE A 1 93 ? -0.702 4.312 -14.235 1.00 92.50 93 ILE A CA 1
ATOM 710 C C . ILE A 1 93 ? 0.571 3.769 -14.873 1.00 92.50 93 ILE A C 1
ATOM 712 O O . ILE A 1 93 ? 1.458 4.533 -15.251 1.00 92.50 93 ILE A O 1
ATOM 716 N N . PHE A 1 94 ? 0.630 2.450 -15.040 1.00 90.88 94 PHE A N 1
ATOM 717 C CA . PHE A 1 94 ? 1.711 1.753 -15.730 1.00 90.88 94 PHE A CA 1
ATOM 718 C C . PHE A 1 94 ? 1.146 1.102 -16.986 1.00 90.88 94 PHE A C 1
ATOM 720 O O . PHE A 1 94 ? 0.150 0.386 -16.919 1.00 90.88 94 PHE A O 1
ATOM 727 N N . SER A 1 95 ? 1.759 1.341 -18.140 1.00 89.75 95 SER A N 1
ATOM 728 C CA . SER A 1 95 ? 1.287 0.778 -19.405 1.00 89.75 95 SER A CA 1
ATOM 729 C C . SER A 1 95 ? 2.446 0.483 -20.342 1.00 89.75 95 SER A C 1
ATOM 731 O O . SER A 1 95 ? 3.373 1.286 -20.444 1.00 89.75 95 SER A O 1
ATOM 733 N N . SER A 1 96 ? 2.366 -0.641 -21.054 1.00 87.25 96 SER A N 1
ATOM 734 C CA . SER A 1 96 ? 3.307 -1.005 -22.116 1.00 87.25 96 SER A CA 1
ATOM 735 C C . SER A 1 96 ? 3.098 -0.209 -23.405 1.00 87.25 96 SER A C 1
ATOM 737 O O . SER A 1 96 ? 4.011 -0.108 -24.214 1.00 87.25 96 SER A O 1
ATOM 739 N N . ASP A 1 97 ? 1.898 0.337 -23.625 1.00 90.44 97 ASP A N 1
ATOM 740 C CA . ASP A 1 97 ? 1.564 1.068 -24.848 1.00 90.44 97 ASP A CA 1
ATOM 741 C C . ASP A 1 97 ? 0.638 2.266 -24.594 1.00 90.44 97 ASP A C 1
ATOM 743 O O . ASP A 1 97 ? -0.124 2.313 -23.624 1.00 90.44 97 ASP A O 1
ATOM 747 N N . LEU A 1 98 ? 0.692 3.252 -25.494 1.00 88.38 98 LEU A N 1
ATOM 748 C CA . LEU A 1 98 ? -0.071 4.498 -25.373 1.00 88.38 98 LEU A CA 1
ATOM 749 C C . LEU A 1 98 ? -1.584 4.298 -25.519 1.00 88.38 98 LEU A C 1
ATOM 751 O O . LEU A 1 98 ? -2.353 5.090 -24.974 1.00 88.38 98 LEU A O 1
ATOM 755 N N . THR A 1 99 ? -2.034 3.271 -26.248 1.00 90.56 99 THR A N 1
ATOM 756 C CA . THR A 1 99 ? -3.470 2.988 -26.391 1.00 90.56 99 THR A CA 1
ATOM 757 C C . THR A 1 99 ? -4.036 2.512 -25.059 1.00 90.56 99 THR A C 1
ATOM 759 O O . THR A 1 99 ? -5.009 3.083 -24.567 1.00 90.56 99 THR A O 1
ATOM 762 N N . THR A 1 100 ? -3.382 1.532 -24.437 1.00 87.88 100 THR A N 1
ATOM 763 C CA . THR A 1 100 ? -3.747 1.023 -23.110 1.00 87.88 100 THR A CA 1
ATOM 764 C C . THR A 1 100 ? -3.598 2.103 -22.040 1.00 87.88 100 THR A C 1
ATOM 766 O O . THR A 1 100 ? -4.488 2.252 -21.210 1.00 87.88 100 THR A O 1
ATOM 769 N N . ALA A 1 101 ? -2.562 2.948 -22.111 1.00 91.50 101 ALA A N 1
ATOM 770 C CA . ALA A 1 101 ? -2.376 4.061 -21.177 1.00 91.50 101 ALA A CA 1
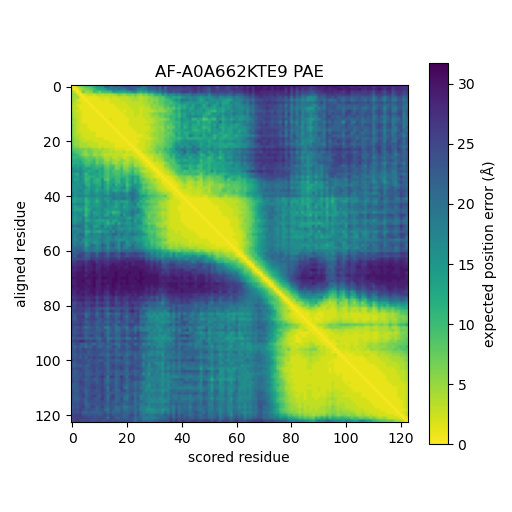ATOM 771 C C . ALA A 1 101 ? -3.569 5.028 -21.195 1.00 91.50 101 ALA A C 1
ATOM 773 O O . ALA A 1 101 ? -4.079 5.394 -20.140 1.00 91.50 101 ALA A O 1
ATOM 774 N N . LYS A 1 102 ? -4.063 5.399 -22.386 1.00 93.62 102 LYS A N 1
ATOM 775 C CA . LYS A 1 102 ? -5.242 6.270 -22.529 1.00 93.62 102 LYS A CA 1
ATOM 776 C C . LYS A 1 102 ? -6.495 5.643 -21.923 1.00 93.62 102 LYS A C 1
ATOM 778 O O . LYS A 1 102 ? -7.234 6.332 -21.226 1.00 93.62 102 LYS A O 1
ATOM 783 N N . ILE A 1 103 ? -6.717 4.348 -22.159 1.00 93.69 103 ILE A N 1
ATOM 784 C CA . ILE A 1 103 ? -7.853 3.620 -21.577 1.00 93.69 103 ILE A CA 1
ATOM 785 C C . ILE A 1 103 ? -7.749 3.628 -20.049 1.00 93.69 103 ILE A C 1
ATOM 787 O O . ILE A 1 103 ? -8.716 3.970 -19.372 1.00 93.69 103 ILE A O 1
ATOM 791 N N . LEU A 1 104 ? -6.572 3.319 -19.502 1.00 93.69 104 LEU A N 1
ATOM 792 C CA . LEU A 1 104 ? -6.347 3.298 -18.058 1.00 93.69 104 LEU A CA 1
ATOM 793 C C . LEU A 1 104 ? -6.507 4.685 -17.420 1.00 93.69 104 LEU A C 1
ATOM 795 O O . LEU A 1 104 ? -7.069 4.781 -16.334 1.00 93.69 104 LEU A O 1
ATOM 799 N N . ILE A 1 105 ? -6.095 5.759 -18.100 1.00 94.19 105 ILE A N 1
ATOM 800 C CA . ILE A 1 105 ? -6.342 7.138 -17.649 1.00 94.19 105 ILE A CA 1
ATOM 801 C C . ILE A 1 105 ? -7.842 7.403 -17.548 1.00 94.19 105 ILE A C 1
ATOM 803 O O . ILE A 1 105 ? -8.304 7.853 -16.504 1.00 94.19 105 ILE A O 1
ATOM 807 N N . ILE A 1 106 ? -8.610 7.078 -18.591 1.00 96.19 106 ILE A N 1
ATOM 808 C CA . ILE A 1 106 ? -10.066 7.285 -18.597 1.00 96.19 106 ILE A CA 1
ATOM 809 C C . ILE A 1 106 ? -10.721 6.511 -17.448 1.00 96.19 106 ILE A C 1
ATOM 811 O O . ILE A 1 106 ? -11.516 7.077 -16.698 1.00 96.19 106 ILE A O 1
ATOM 815 N N . VAL A 1 107 ? -10.353 5.240 -17.270 1.00 94.56 107 VAL A N 1
ATOM 816 C CA . VAL A 1 107 ? -10.860 4.404 -16.174 1.00 94.56 107 VAL A CA 1
ATOM 817 C C . VAL A 1 107 ? -10.512 5.012 -14.812 1.00 94.56 107 VAL A C 1
ATOM 819 O O . VAL A 1 107 ? -11.392 5.140 -13.962 1.00 94.56 107 VAL A O 1
ATOM 822 N N . ALA A 1 108 ? -9.263 5.442 -14.609 1.00 93.81 108 ALA A N 1
ATOM 823 C CA . ALA A 1 108 ? -8.829 6.071 -13.364 1.00 93.81 108 ALA A CA 1
ATOM 824 C C . ALA A 1 108 ? -9.614 7.358 -13.065 1.00 93.81 108 ALA A C 1
ATOM 826 O O . ALA A 1 108 ? -10.041 7.566 -11.930 1.00 93.81 108 ALA A O 1
ATOM 827 N N . THR A 1 109 ? -9.850 8.194 -14.080 1.00 94.56 109 THR A N 1
ATOM 828 C CA . THR A 1 109 ? -10.638 9.424 -13.950 1.00 94.56 109 THR A CA 1
ATOM 829 C C . THR A 1 109 ? -12.088 9.133 -13.570 1.00 94.56 109 THR A C 1
ATOM 831 O O . THR A 1 109 ? -12.615 9.794 -12.677 1.00 94.56 109 THR A O 1
ATOM 834 N N . ILE A 1 110 ? -12.727 8.135 -14.191 1.00 96.00 110 ILE A N 1
ATOM 835 C CA . ILE A 1 110 ? -14.108 7.743 -13.864 1.00 96.00 110 ILE A CA 1
ATOM 836 C C . ILE A 1 110 ? -14.204 7.275 -12.408 1.00 96.00 110 ILE A C 1
ATOM 838 O O . ILE A 1 110 ? -15.095 7.713 -11.682 1.00 96.00 110 ILE A O 1
ATOM 842 N N . ILE A 1 111 ? -13.276 6.422 -11.968 1.00 93.50 111 ILE A N 1
ATOM 843 C CA . ILE A 1 111 ? -13.243 5.920 -10.587 1.00 93.50 111 ILE A CA 1
ATOM 844 C C . ILE A 1 111 ? -13.048 7.074 -9.598 1.00 93.50 111 ILE A C 1
ATOM 846 O O . ILE A 1 111 ? -13.778 7.158 -8.612 1.00 93.50 111 ILE A O 1
ATOM 850 N N . LEU A 1 112 ? -12.109 7.986 -9.871 1.00 93.50 112 LEU A N 1
ATOM 851 C CA . LEU A 1 112 ? -11.853 9.144 -9.013 1.00 93.50 112 LEU A CA 1
ATOM 852 C C . LEU A 1 112 ? -13.081 10.057 -8.915 1.00 93.50 112 LEU A C 1
ATOM 854 O O . LEU A 1 112 ? -13.427 10.517 -7.827 1.00 93.50 112 LEU A O 1
ATOM 858 N N . PHE A 1 113 ? -13.760 10.290 -10.038 1.00 94.69 113 PHE A N 1
ATOM 859 C CA . PHE A 1 113 ? -14.973 11.098 -10.074 1.00 94.69 113 PHE A CA 1
ATOM 860 C C . PHE A 1 113 ? -16.109 10.452 -9.276 1.00 94.69 113 PHE A C 1
ATOM 862 O O . PHE A 1 113 ? -16.779 11.136 -8.506 1.00 94.69 113 PHE A O 1
ATOM 869 N N . LEU A 1 114 ? -16.291 9.133 -9.395 1.00 94.06 114 LEU A N 1
ATOM 870 C CA . LEU A 1 114 ? -17.278 8.399 -8.604 1.00 94.06 114 LEU A CA 1
ATOM 871 C C . LEU A 1 114 ? -16.976 8.497 -7.103 1.00 94.06 114 LEU A C 1
ATOM 873 O O . LEU A 1 114 ? -17.882 8.740 -6.309 1.00 94.06 114 LEU A O 1
ATOM 877 N N . PHE A 1 115 ? -15.705 8.360 -6.724 1.00 90.88 115 PHE A N 1
ATOM 878 C CA . PHE A 1 115 ? -15.266 8.492 -5.336 1.00 90.88 115 PHE A CA 1
ATOM 879 C C . PHE A 1 115 ? -15.548 9.896 -4.784 1.00 90.88 115 PHE A C 1
ATOM 881 O O . PHE A 1 115 ? -16.056 10.034 -3.673 1.00 90.88 115 PHE A O 1
ATOM 888 N N . LEU A 1 116 ? -15.289 10.935 -5.585 1.00 91.81 116 LEU A N 1
ATOM 889 C CA . LEU A 1 116 ? -15.599 12.320 -5.235 1.00 91.81 116 LEU A CA 1
ATOM 890 C C . LEU A 1 116 ? -17.108 12.548 -5.071 1.00 91.81 116 LEU A C 1
ATOM 892 O O . LEU A 1 116 ? -17.523 13.220 -4.132 1.00 91.81 116 LEU A O 1
ATOM 896 N N . LEU A 1 117 ? -17.926 11.983 -5.961 1.00 95.00 117 LEU A N 1
ATOM 897 C CA . LEU A 1 117 ? -19.381 12.136 -5.920 1.00 95.00 117 LEU A CA 1
ATOM 898 C C . LEU A 1 117 ? -19.984 11.473 -4.676 1.00 95.00 117 LEU A C 1
ATOM 900 O O . LEU A 1 117 ? -20.834 12.060 -4.015 1.00 95.00 117 LEU A O 1
ATOM 904 N N . LEU A 1 118 ? -19.507 10.271 -4.338 1.00 92.69 118 LEU A N 1
ATOM 905 C CA . LEU A 1 118 ? -19.888 9.561 -3.115 1.00 92.69 118 LEU A CA 1
ATOM 906 C C . LEU A 1 118 ? -19.464 10.330 -1.863 1.00 92.69 118 LEU A C 1
ATOM 908 O O . LEU A 1 118 ? -20.248 10.442 -0.925 1.00 92.69 118 LEU A O 1
ATOM 912 N N . PHE A 1 119 ? -18.251 10.887 -1.861 1.00 90.69 119 PHE A N 1
ATOM 913 C CA . PHE A 1 119 ? -17.770 11.716 -0.762 1.00 90.69 119 PHE A CA 1
ATOM 914 C C . PHE A 1 119 ? -18.637 12.966 -0.575 1.00 90.69 119 PHE A C 1
ATOM 916 O O . PHE A 1 119 ? -19.016 13.274 0.549 1.00 90.69 119 PHE A O 1
ATOM 923 N N . LEU A 1 120 ? -18.997 13.649 -1.667 1.00 92.69 120 LEU A N 1
ATOM 924 C CA . LEU A 1 120 ? -19.836 14.847 -1.621 1.00 92.69 120 LEU A CA 1
ATOM 925 C C . LEU A 1 120 ? -21.278 14.542 -1.188 1.00 92.69 120 LEU A C 1
ATOM 927 O O . LEU A 1 120 ? -21.888 15.361 -0.519 1.00 92.69 120 LEU A O 1
ATOM 931 N N . LEU A 1 121 ? -21.823 13.383 -1.572 1.00 93.25 121 LEU A N 1
ATOM 932 C CA . LEU A 1 121 ? -23.168 12.952 -1.176 1.00 93.25 121 LEU A CA 1
ATOM 933 C C . LEU A 1 121 ? -23.232 12.487 0.287 1.00 93.25 121 LEU A C 1
ATOM 935 O O . LEU A 1 121 ? -24.288 12.547 0.907 1.00 93.25 121 LEU A O 1
ATOM 939 N N . SER A 1 122 ? -22.119 11.975 0.812 1.00 85.81 122 SER A N 1
ATOM 940 C CA . SER A 1 122 ? -22.000 11.532 2.203 1.00 85.81 122 SER A CA 1
ATOM 941 C C . SER A 1 122 ? -21.728 12.678 3.187 1.00 85.81 122 SER A C 1
ATOM 943 O O . SER A 1 122 ? -21.745 12.424 4.394 1.00 85.81 122 SER A O 1
ATOM 945 N N . LEU A 1 123 ? -21.420 13.880 2.688 1.00 68.19 123 LEU A N 1
ATOM 946 C CA . LEU A 1 123 ? -21.142 15.090 3.465 1.00 68.19 123 LEU A CA 1
ATOM 947 C C . LEU A 1 123 ? -22.430 15.889 3.706 1.00 68.19 123 LEU A C 1
ATOM 949 O O . LEU A 1 123 ? -22.600 16.368 4.848 1.00 68.19 123 LEU A O 1
#

Solvent-accessible surface area (backbone atoms only — not comparable to full-atom values): 7915 Å² total; per-residue (Å²): 130,84,76,59,61,64,60,54,53,51,54,52,51,52,53,52,51,52,52,32,40,77,71,67,75,45,85,89,81,88,86,82,84,77,91,78,89,86,68,76,65,70,68,38,52,51,53,53,50,51,53,54,51,48,54,58,52,52,66,72,64,56,78,81,76,73,85,82,70,92,68,99,69,80,84,76,73,77,78,83,47,68,54,75,47,67,65,72,96,48,76,45,78,48,50,76,40,74,69,60,38,52,53,51,49,53,53,50,52,53,54,51,51,50,52,50,52,53,54,62,72,73,103